Protein AF-A0A844MGR5-F1 (afdb_monomer_lite)

Radius of gyration: 19.37 Å; chains: 1; bounding box: 44×29×50 Å

Sequence (124 aa):
MTDITSRLDLAPVDYLSQSIVYLSRQKDSIGKAFHLNNPQPDSWSQLADFICSFGYPIKHIAYKDWQVELTHAVRSKENPLYHLKPFYKKLAPKAIVVADNISRPKTFTLAKKSVYDTVARMRD

Structure (mmCIF, N/CA/C/O backbone):
data_AF-A0A844MGR5-F1
#
_entry.id   AF-A0A844MGR5-F1
#
loop_
_atom_site.group_PDB
_atom_site.id
_atom_site.type_symbol
_atom_site.label_atom_id
_atom_site.label_alt_id
_atom_site.label_comp_id
_atom_site.label_asym_id
_atom_site.label_entity_id
_atom_site.label_seq_id
_atom_site.pdbx_PDB_ins_code
_atom_site.Cartn_x
_atom_site.Cartn_y
_atom_site.Cartn_z
_atom_site.occupancy
_atom_site.B_iso_or_equiv
_atom_site.auth_seq_id
_atom_site.auth_comp_id
_atom_site.auth_asym_id
_atom_site.auth_atom_id
_atom_site.pdbx_PDB_model_num
ATOM 1 N N . MET A 1 1 ? 8.063 -5.714 -10.810 1.00 77.62 1 MET A N 1
ATOM 2 C CA . MET A 1 1 ? 9.468 -6.069 -10.496 1.00 77.62 1 MET A CA 1
ATOM 3 C C . MET A 1 1 ? 9.538 -7.554 -10.195 1.00 77.62 1 MET A C 1
ATOM 5 O O . MET A 1 1 ? 8.558 -8.077 -9.684 1.00 77.62 1 MET A O 1
ATOM 9 N N . THR A 1 2 ? 10.621 -8.237 -10.554 1.00 79.19 2 THR A N 1
ATOM 10 C CA . THR A 1 2 ? 10.724 -9.708 -10.438 1.00 79.19 2 THR A CA 1
ATOM 11 C C . THR A 1 2 ? 11.226 -10.195 -9.076 1.00 79.19 2 THR A C 1
ATOM 13 O O . THR A 1 2 ? 10.978 -11.335 -8.706 1.00 79.19 2 THR A O 1
ATOM 16 N N . ASP A 1 3 ? 11.913 -9.339 -8.323 1.00 84.38 3 ASP A N 1
ATOM 17 C CA . ASP A 1 3 ? 12.624 -9.646 -7.076 1.00 84.38 3 ASP A CA 1
ATOM 18 C C . ASP A 1 3 ? 11.952 -9.065 -5.817 1.00 84.38 3 ASP A C 1
ATOM 20 O O . ASP A 1 3 ? 12.431 -9.275 -4.702 1.00 84.38 3 ASP A O 1
ATOM 24 N N . ILE A 1 4 ? 10.826 -8.357 -5.968 1.00 81.12 4 ILE A N 1
ATOM 25 C CA . ILE A 1 4 ? 10.019 -7.875 -4.841 1.00 81.12 4 ILE A CA 1
ATOM 26 C C . ILE A 1 4 ? 8.952 -8.914 -4.505 1.00 81.12 4 ILE A C 1
ATOM 28 O O . ILE A 1 4 ? 7.976 -9.075 -5.233 1.00 81.12 4 ILE A O 1
ATOM 32 N N . THR A 1 5 ? 9.128 -9.581 -3.368 1.00 80.25 5 THR A N 1
ATOM 33 C CA . THR A 1 5 ? 8.226 -10.634 -2.873 1.00 80.25 5 THR A CA 1
ATOM 34 C C . THR A 1 5 ? 7.347 -10.185 -1.705 1.00 80.25 5 THR A C 1
ATOM 36 O O . THR A 1 5 ? 6.530 -10.963 -1.211 1.00 80.25 5 THR A O 1
ATOM 39 N N . SER A 1 6 ? 7.503 -8.943 -1.232 1.00 81.06 6 SER A N 1
ATOM 40 C CA . SER A 1 6 ? 6.689 -8.418 -0.139 1.00 81.06 6 SER A CA 1
ATOM 41 C C . SER A 1 6 ? 5.225 -8.276 -0.551 1.00 81.06 6 SER A C 1
ATOM 43 O O . SER A 1 6 ? 4.902 -7.951 -1.696 1.00 81.06 6 SER A O 1
ATOM 45 N N . ARG A 1 7 ? 4.335 -8.502 0.419 1.00 83.38 7 ARG A N 1
ATOM 46 C CA . ARG A 1 7 ? 2.909 -8.227 0.257 1.00 83.38 7 ARG A CA 1
ATOM 47 C C . ARG A 1 7 ? 2.669 -6.724 0.155 1.00 83.38 7 ARG A C 1
ATOM 49 O O . ARG A 1 7 ? 3.311 -5.932 0.847 1.00 83.38 7 ARG A O 1
ATOM 56 N N . LEU A 1 8 ? 1.742 -6.362 -0.715 1.00 85.69 8 LEU A N 1
ATOM 57 C CA . LEU A 1 8 ? 1.295 -5.010 -0.972 1.00 85.69 8 LEU A CA 1
ATOM 58 C C . LEU A 1 8 ? 0.054 -4.732 -0.116 1.00 85.69 8 LEU A C 1
ATOM 60 O O . LEU A 1 8 ? -0.999 -5.337 -0.302 1.00 85.69 8 LEU A O 1
ATOM 64 N N . ASP A 1 9 ? 0.193 -3.814 0.835 1.00 87.69 9 ASP A N 1
ATOM 65 C CA . ASP A 1 9 ? -0.891 -3.407 1.728 1.00 87.69 9 ASP A CA 1
ATOM 66 C C . ASP A 1 9 ? -1.508 -2.092 1.237 1.00 87.69 9 ASP A C 1
ATOM 68 O O . ASP A 1 9 ? -1.076 -0.999 1.604 1.00 87.69 9 ASP A O 1
ATOM 72 N N . LEU A 1 10 ? -2.482 -2.210 0.332 1.00 87.12 10 LEU A N 1
ATOM 73 C CA . LEU A 1 10 ? -3.282 -1.092 -0.165 1.00 87.12 10 LEU A CA 1
ATOM 74 C C . LEU A 1 10 ? -4.700 -1.197 0.383 1.00 87.12 10 LEU A C 1
ATOM 76 O O . LEU A 1 10 ? -5.441 -2.102 0.006 1.00 87.12 10 LEU A O 1
ATOM 80 N N . ALA A 1 11 ? -5.083 -0.256 1.243 1.00 87.69 11 ALA A N 1
ATOM 81 C CA . ALA A 1 11 ? -6.427 -0.159 1.796 1.00 87.69 11 ALA A CA 1
ATOM 82 C C . ALA A 1 11 ? -7.160 1.071 1.223 1.00 87.69 11 ALA A C 1
ATOM 84 O O . ALA A 1 11 ? -6.608 2.176 1.261 1.00 87.69 11 ALA A O 1
ATOM 85 N N . PRO A 1 12 ? -8.397 0.920 0.717 1.00 88.88 12 PRO A N 1
ATOM 86 C CA . PRO A 1 12 ? -9.208 2.049 0.268 1.00 88.88 12 PRO A CA 1
ATOM 87 C C . PRO A 1 12 ? -9.479 3.067 1.392 1.00 88.88 12 PRO A C 1
ATOM 89 O O . PRO A 1 12 ? -9.746 2.697 2.538 1.00 88.88 12 PRO A O 1
ATOM 92 N N . VAL A 1 13 ? -9.418 4.366 1.080 1.00 91.19 13 VAL A N 1
ATOM 93 C CA . VAL A 1 13 ? -9.573 5.445 2.081 1.00 91.19 13 VAL A CA 1
ATOM 94 C C . VAL A 1 13 ? -10.986 5.519 2.676 1.00 91.19 13 VAL A C 1
ATOM 96 O O . VAL A 1 13 ? -11.153 5.877 3.843 1.00 91.19 13 VAL A O 1
ATOM 99 N N . ASP A 1 14 ? -12.008 5.142 1.911 1.00 90.44 14 ASP A N 1
ATOM 100 C CA . ASP A 1 14 ? -13.391 4.990 2.369 1.00 90.44 14 ASP A CA 1
ATOM 101 C C . ASP A 1 14 ? -13.491 3.913 3.454 1.00 90.44 14 ASP A C 1
ATOM 103 O O . ASP A 1 14 ? -14.029 4.176 4.528 1.00 90.44 14 ASP A O 1
ATOM 107 N N . TYR A 1 15 ? -12.869 2.750 3.242 1.00 88.62 15 TYR A N 1
ATOM 108 C CA . TYR A 1 15 ? -12.791 1.704 4.263 1.00 88.62 15 TYR A CA 1
ATOM 109 C C . TYR A 1 15 ? -12.083 2.192 5.539 1.00 88.62 15 TYR A C 1
ATOM 111 O O . TYR A 1 15 ? -12.598 2.002 6.647 1.00 88.62 15 TYR A O 1
ATOM 119 N N . LEU A 1 16 ? -10.924 2.848 5.406 1.00 89.75 16 LEU A N 1
ATOM 120 C CA . LEU A 1 16 ? -10.153 3.341 6.554 1.00 89.75 16 LEU A CA 1
ATOM 121 C C . LEU A 1 16 ? -10.931 4.387 7.359 1.00 89.75 16 LEU A C 1
ATOM 123 O O . LEU A 1 16 ? -11.029 4.289 8.583 1.00 89.75 16 LEU A O 1
ATOM 127 N N . SER A 1 17 ? -11.508 5.376 6.678 1.00 93.50 17 SER A N 1
ATOM 128 C CA . SER A 1 17 ? -12.257 6.459 7.321 1.00 93.50 17 SER A CA 1
ATOM 129 C C . SER A 1 17 ? -13.523 5.953 8.017 1.00 93.50 17 SER A C 1
ATOM 131 O O . SER A 1 17 ? -13.748 6.284 9.184 1.00 93.50 17 SER A O 1
ATOM 133 N N . GLN A 1 18 ? -14.304 5.083 7.368 1.00 91.88 18 GLN A N 1
ATOM 134 C CA . GLN A 1 18 ? -15.481 4.456 7.976 1.00 91.88 18 GLN A CA 1
ATOM 135 C C . GLN A 1 18 ? -15.101 3.592 9.183 1.00 91.88 18 GLN A C 1
ATOM 137 O O . GLN A 1 18 ? -15.777 3.645 10.211 1.00 91.88 18 GLN A O 1
ATOM 142 N N . SER A 1 19 ? -13.985 2.862 9.107 1.00 91.25 19 SER A N 1
ATOM 143 C CA . SER A 1 19 ? -13.463 2.068 10.225 1.00 91.25 19 SER A CA 1
ATOM 144 C C . SER A 1 19 ? -13.110 2.936 11.433 1.00 91.25 19 SER A C 1
ATOM 146 O O . SER A 1 19 ? -13.482 2.598 12.557 1.00 91.25 19 SER A O 1
ATOM 148 N N . ILE A 1 20 ? -12.441 4.073 11.217 1.00 93.00 20 ILE A N 1
ATOM 149 C CA . ILE A 1 20 ? -12.087 5.022 12.285 1.00 93.00 20 ILE A CA 1
ATOM 150 C C . ILE A 1 20 ? -13.352 5.567 12.959 1.00 93.00 20 ILE A C 1
ATOM 152 O O . ILE A 1 20 ? -13.476 5.513 14.187 1.00 93.00 20 ILE A O 1
ATOM 156 N N . VAL A 1 21 ? -14.320 6.042 12.169 1.00 94.81 21 VAL A N 1
ATOM 157 C CA . VAL A 1 21 ? -15.596 6.556 12.689 1.00 94.81 21 VAL A CA 1
ATOM 158 C C . VAL A 1 21 ? -16.349 5.466 13.451 1.00 94.81 21 VAL A C 1
ATOM 160 O O . VAL A 1 21 ? -16.780 5.698 14.580 1.00 94.81 21 VAL A O 1
ATOM 163 N N . TYR A 1 22 ? -16.468 4.264 12.886 1.00 92.88 22 TYR A N 1
ATOM 164 C CA . TYR A 1 22 ? -17.136 3.140 13.535 1.00 92.88 22 TYR A CA 1
ATOM 165 C C . TYR A 1 22 ? -16.495 2.796 14.885 1.00 92.88 22 TYR A C 1
ATOM 167 O O . TYR A 1 22 ? -17.207 2.710 15.889 1.00 92.88 22 TYR A O 1
ATOM 175 N N . LEU A 1 23 ? -15.167 2.634 14.924 1.00 92.75 23 LEU A N 1
ATOM 176 C CA . LEU A 1 23 ? -14.419 2.251 16.122 1.00 92.75 23 LEU A CA 1
ATOM 177 C C . LEU A 1 23 ? -14.494 3.307 17.223 1.00 92.75 23 LEU A C 1
ATOM 179 O O . LEU A 1 23 ? -14.698 2.943 18.381 1.00 92.75 23 LEU A O 1
ATOM 183 N N . SER A 1 24 ? -14.369 4.589 16.867 1.00 93.44 24 SER A N 1
ATOM 184 C CA . SER A 1 24 ? -14.425 5.709 17.821 1.00 93.44 24 SER A CA 1
ATOM 185 C C . SER A 1 24 ? -15.753 5.799 18.579 1.00 93.44 24 SER A C 1
ATOM 187 O O . SER A 1 24 ? -15.797 6.320 19.691 1.00 93.44 24 SER A O 1
ATOM 189 N N . ARG A 1 25 ? -16.834 5.254 18.008 1.00 94.12 25 ARG A N 1
ATOM 190 C CA . ARG A 1 25 ? -18.176 5.254 18.606 1.00 94.12 25 ARG A CA 1
ATOM 191 C C . ARG A 1 25 ? -18.444 4.048 19.508 1.00 94.12 25 ARG A C 1
ATOM 193 O O . ARG A 1 25 ? -19.488 4.010 20.157 1.00 94.12 25 ARG A O 1
ATOM 200 N N . GLN A 1 26 ? -17.539 3.069 19.570 1.00 91.25 26 GLN A N 1
ATOM 201 C CA . GLN A 1 26 ? -17.704 1.897 20.432 1.00 91.25 26 GLN A CA 1
ATOM 202 C C . GLN A 1 26 ? -17.045 2.146 21.788 1.00 91.25 26 GLN A C 1
ATOM 204 O O . GLN A 1 26 ? -15.825 2.291 21.869 1.00 91.25 26 GLN A O 1
ATOM 209 N N . LYS A 1 27 ? -17.826 2.112 22.874 1.00 93.31 27 LYS A N 1
ATOM 210 C CA . LYS A 1 27 ? -17.277 2.186 24.242 1.00 93.31 27 LYS A CA 1
ATOM 211 C C . LYS A 1 27 ? -16.226 1.097 24.486 1.00 93.31 27 LYS A C 1
ATOM 213 O O . LYS A 1 27 ? -15.184 1.365 25.074 1.00 93.31 27 LYS A O 1
ATOM 218 N N . ASP A 1 28 ? -16.450 -0.089 23.924 1.00 90.31 28 ASP A N 1
ATOM 219 C CA . ASP A 1 28 ? -15.529 -1.223 24.019 1.00 90.31 28 ASP A CA 1
ATOM 220 C C . ASP A 1 28 ? -14.206 -1.015 23.271 1.00 90.31 28 ASP A C 1
ATOM 222 O O . ASP A 1 28 ? -13.301 -1.831 23.434 1.00 90.31 28 ASP A O 1
ATOM 226 N N . SER A 1 29 ? -14.067 0.016 22.434 1.00 90.56 29 SER A N 1
ATOM 227 C CA . SER A 1 29 ? -12.807 0.342 21.748 1.00 90.56 29 SER A CA 1
ATOM 228 C C . SER A 1 29 ? -11.863 1.197 22.595 1.00 90.56 29 SER A C 1
ATOM 230 O O . SER A 1 29 ? -10.700 1.358 22.225 1.00 90.56 29 SER A O 1
ATOM 232 N N . ILE A 1 30 ? -12.322 1.746 23.724 1.00 91.50 30 ILE A N 1
ATOM 233 C CA . ILE A 1 30 ? -11.487 2.569 24.605 1.00 91.50 30 ILE A CA 1
ATOM 234 C C . ILE A 1 30 ? -10.324 1.725 25.142 1.00 91.50 30 ILE A C 1
ATOM 236 O O . ILE A 1 30 ? -10.510 0.595 25.590 1.00 91.50 30 ILE A O 1
ATOM 240 N N . GLY A 1 31 ? -9.106 2.269 25.074 1.00 90.06 31 GLY A N 1
ATOM 241 C CA . GLY A 1 31 ? -7.902 1.556 25.511 1.00 90.06 31 GLY A CA 1
ATOM 242 C C . GLY A 1 31 ? -7.489 0.400 24.591 1.00 90.06 31 GLY A C 1
ATOM 243 O O . GLY A 1 31 ? -6.664 -0.425 24.985 1.00 90.06 31 GLY A O 1
ATOM 244 N N . LYS A 1 32 ? -8.014 0.323 23.358 1.00 88.69 32 LYS A N 1
ATOM 245 C CA . LYS A 1 32 ? -7.608 -0.685 22.368 1.00 88.69 32 LYS A CA 1
ATOM 246 C C . LYS A 1 32 ? -6.854 -0.087 21.184 1.00 88.69 32 LYS A C 1
ATOM 248 O O . LYS A 1 32 ? -7.074 1.059 20.803 1.00 88.69 32 LYS A O 1
ATOM 253 N N . ALA A 1 33 ? -5.982 -0.900 20.595 1.00 89.25 33 ALA A N 1
ATOM 254 C CA . ALA A 1 33 ? -5.326 -0.623 19.319 1.00 89.25 33 ALA A CA 1
ATOM 255 C C . ALA A 1 33 ? -5.874 -1.562 18.232 1.00 89.25 33 ALA A C 1
ATOM 257 O O . ALA A 1 33 ? -6.184 -2.721 18.519 1.00 89.25 33 ALA A O 1
ATOM 258 N N . PHE A 1 34 ? -5.976 -1.068 16.997 1.00 87.12 34 PHE A N 1
ATOM 259 C CA . PHE A 1 34 ? -6.513 -1.800 15.846 1.00 87.12 34 PHE A CA 1
ATOM 260 C C . PHE A 1 34 ? -5.581 -1.647 14.640 1.00 87.12 34 PHE A C 1
ATOM 262 O O . PHE A 1 34 ? -5.074 -0.556 14.389 1.00 87.12 34 PHE A O 1
ATOM 269 N N . HIS A 1 35 ? -5.383 -2.726 13.882 1.00 87.31 35 HIS A N 1
ATOM 270 C CA . HIS A 1 35 ? -4.696 -2.695 12.590 1.00 87.31 35 HIS A CA 1
ATOM 271 C C . HIS A 1 35 ? -5.734 -2.499 11.483 1.00 87.31 35 HIS A C 1
ATOM 273 O O . HIS A 1 35 ? -6.543 -3.390 11.227 1.00 87.31 35 HIS A O 1
ATOM 279 N N . LEU A 1 36 ? -5.731 -1.327 10.848 1.00 87.12 36 LEU A N 1
ATOM 280 C CA . LEU A 1 36 ? -6.617 -1.008 9.725 1.00 87.12 36 LEU A CA 1
ATOM 281 C C . LEU A 1 36 ? -5.908 -1.276 8.393 1.00 87.12 36 LEU A C 1
ATOM 283 O O . LEU A 1 36 ? -5.812 -0.408 7.538 1.00 87.12 36 LEU A O 1
ATOM 287 N N . ASN A 1 37 ? -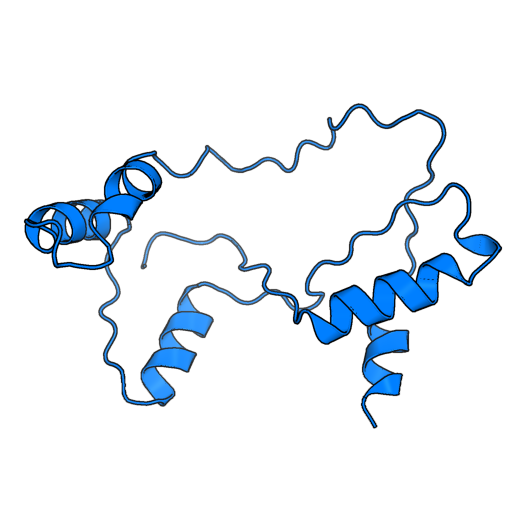5.364 -2.475 8.244 1.00 83.62 37 ASN A N 1
ATOM 288 C CA . ASN A 1 37 ? -4.654 -2.900 7.042 1.00 83.62 37 ASN A CA 1
ATOM 289 C C . ASN A 1 37 ? -5.647 -3.527 6.053 1.00 83.62 37 ASN A C 1
ATOM 291 O O . ASN A 1 37 ? -6.765 -3.892 6.438 1.00 83.62 37 ASN A O 1
ATOM 295 N N . ASN A 1 38 ? -5.252 -3.679 4.789 1.00 83.06 38 ASN A N 1
ATOM 296 C CA . ASN A 1 38 ? -6.021 -4.473 3.840 1.00 83.06 38 ASN A CA 1
ATOM 297 C C . ASN A 1 38 ? -6.018 -5.946 4.303 1.00 83.06 38 ASN A C 1
ATOM 299 O O . ASN A 1 38 ? -4.945 -6.547 4.407 1.00 83.06 38 ASN A O 1
ATOM 303 N N . PRO A 1 39 ? -7.182 -6.555 4.601 1.00 77.25 39 PRO A N 1
ATOM 304 C CA . PRO A 1 39 ? -7.242 -7.950 5.044 1.00 77.25 39 PRO A CA 1
ATOM 305 C C . PRO A 1 39 ? -6.872 -8.949 3.943 1.00 77.25 39 PRO A C 1
ATOM 307 O O . PRO A 1 39 ? -6.533 -10.092 4.250 1.00 77.25 39 PRO A O 1
ATOM 310 N N . GLN A 1 40 ? -6.936 -8.533 2.678 1.00 81.88 40 GLN A N 1
ATOM 311 C CA . GLN A 1 40 ? -6.579 -9.327 1.508 1.00 81.88 40 GLN A CA 1
ATOM 312 C C . GLN A 1 40 ? -5.438 -8.626 0.762 1.00 81.88 40 GLN A C 1
ATOM 314 O O . GLN A 1 40 ? -5.662 -8.010 -0.277 1.00 81.88 40 GLN A O 1
ATOM 319 N N . PRO A 1 41 ? -4.215 -8.647 1.319 1.00 79.25 41 PRO A N 1
ATOM 320 C CA . PRO A 1 41 ? -3.082 -7.985 0.695 1.00 79.25 41 PRO A CA 1
ATOM 321 C C . PRO A 1 41 ? -2.682 -8.700 -0.599 1.00 79.25 41 PRO A C 1
ATOM 323 O O . PRO A 1 41 ? -2.472 -9.917 -0.608 1.00 79.25 41 PRO A O 1
ATOM 326 N N . ASP A 1 42 ? -2.516 -7.924 -1.663 1.00 85.69 42 ASP A N 1
ATOM 327 C CA . ASP A 1 42 ? -2.086 -8.404 -2.974 1.00 85.69 42 ASP A CA 1
ATOM 328 C C . ASP A 1 42 ? -0.557 -8.495 -3.078 1.00 85.69 42 ASP A C 1
ATOM 330 O O . ASP A 1 42 ? 0.198 -8.146 -2.165 1.00 85.69 42 ASP A O 1
ATOM 334 N N . SER A 1 43 ? -0.069 -8.971 -4.219 1.00 88.31 43 SER A N 1
ATOM 335 C CA . SER A 1 43 ? 1.339 -8.888 -4.610 1.00 88.31 43 SER A CA 1
ATOM 336 C C . SER A 1 43 ? 1.591 -7.733 -5.583 1.00 88.31 43 SER A C 1
ATOM 338 O O . SER A 1 43 ? 0.709 -7.294 -6.322 1.00 88.31 43 SER A O 1
ATOM 340 N N . TRP A 1 44 ? 2.843 -7.275 -5.654 1.00 87.56 44 TRP A N 1
ATOM 341 C CA . TRP A 1 44 ? 3.269 -6.299 -6.663 1.00 87.56 44 TRP A CA 1
ATOM 342 C C . TRP A 1 44 ? 3.089 -6.793 -8.103 1.00 87.56 44 TRP A C 1
ATOM 344 O O . TRP A 1 44 ? 2.879 -5.975 -8.998 1.00 87.56 44 TRP A O 1
ATOM 354 N N . SER A 1 45 ? 3.174 -8.107 -8.341 1.00 87.19 45 SER A N 1
ATOM 355 C CA . SER A 1 45 ? 2.891 -8.694 -9.654 1.00 87.19 45 SER A CA 1
ATOM 356 C C . SER A 1 45 ? 1.416 -8.573 -10.014 1.00 87.19 45 SER A C 1
ATOM 358 O O . SER A 1 45 ? 1.121 -8.083 -11.093 1.00 87.19 45 SER A O 1
ATOM 360 N N . GLN A 1 46 ? 0.504 -8.897 -9.091 1.00 90.00 46 GLN A N 1
ATOM 361 C CA . GLN A 1 46 ? -0.936 -8.755 -9.334 1.00 90.00 46 GLN A CA 1
ATOM 362 C C . GLN A 1 46 ? -1.333 -7.302 -9.617 1.00 90.00 46 GLN A C 1
ATOM 364 O O . GLN A 1 46 ? -2.137 -7.059 -10.511 1.00 90.00 46 GLN A O 1
ATOM 369 N N . LEU A 1 47 ? -0.736 -6.326 -8.919 1.00 91.12 47 LEU A N 1
ATOM 370 C CA . LEU A 1 47 ? -0.958 -4.912 -9.234 1.00 91.12 47 LEU A CA 1
ATOM 371 C C . LEU A 1 47 ? -0.478 -4.563 -10.654 1.00 91.12 47 LEU A C 1
ATOM 373 O O . LEU A 1 47 ? -1.166 -3.843 -11.375 1.00 91.12 47 LEU A O 1
ATOM 377 N N . ALA A 1 48 ? 0.698 -5.049 -11.057 1.00 90.81 48 ALA A N 1
ATOM 378 C CA . ALA A 1 48 ? 1.221 -4.802 -12.399 1.00 90.81 48 ALA A CA 1
ATOM 379 C C . ALA A 1 48 ? 0.331 -5.442 -13.477 1.00 90.81 48 ALA A C 1
ATOM 381 O O . ALA A 1 48 ? -0.009 -4.767 -14.445 1.00 90.81 48 ALA A O 1
ATOM 382 N N . ASP A 1 49 ? -0.110 -6.686 -13.273 1.00 91.56 49 ASP A N 1
ATOM 383 C CA . ASP A 1 49 ? -1.030 -7.390 -14.173 1.00 91.56 49 ASP A CA 1
ATOM 384 C C . ASP A 1 49 ? -2.375 -6.658 -14.281 1.00 91.56 49 ASP A C 1
ATOM 386 O O . ASP A 1 49 ? -2.909 -6.481 -15.378 1.00 91.56 49 ASP A O 1
ATOM 390 N N . PHE A 1 50 ? -2.891 -6.152 -13.155 1.00 93.25 50 PHE A N 1
ATOM 391 C CA . PHE A 1 50 ? -4.094 -5.325 -13.126 1.00 93.25 50 PHE A CA 1
ATOM 392 C C . PHE A 1 50 ? -3.920 -4.057 -13.967 1.00 93.25 50 PHE A C 1
ATOM 394 O O . PHE A 1 50 ? -4.763 -3.783 -14.814 1.00 93.25 50 PHE A O 1
ATOM 401 N N . ILE A 1 51 ? -2.815 -3.318 -13.823 1.00 95.25 51 ILE A N 1
ATOM 402 C CA . ILE A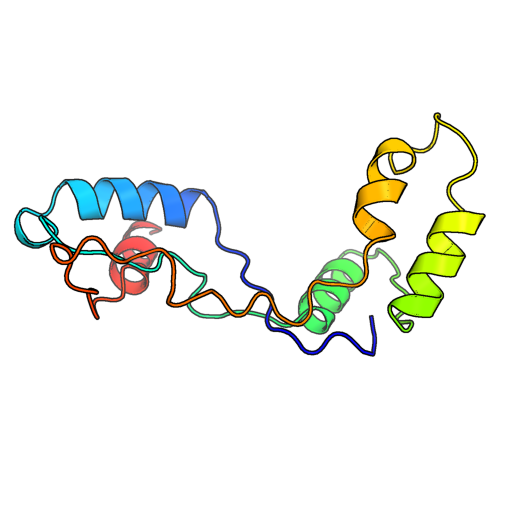 1 51 ? -2.544 -2.123 -14.643 1.00 95.25 51 ILE A CA 1
ATOM 403 C C . ILE A 1 51 ? -2.385 -2.487 -16.131 1.00 95.25 51 ILE A C 1
ATOM 405 O O . ILE A 1 51 ? -2.931 -1.795 -16.994 1.00 95.25 51 ILE A O 1
ATOM 409 N N . CYS A 1 52 ? -1.703 -3.594 -16.440 1.00 95.38 52 CYS A N 1
ATOM 410 C CA . CYS A 1 52 ? -1.580 -4.118 -17.801 1.00 95.38 52 CYS A CA 1
ATOM 411 C C . CYS A 1 52 ? -2.944 -4.430 -18.428 1.00 95.38 52 CYS A C 1
ATOM 413 O O . CYS A 1 52 ? -3.130 -4.184 -19.619 1.00 95.38 52 CYS A O 1
ATOM 415 N N . SER A 1 53 ? -3.918 -4.902 -17.641 1.00 96.44 53 SER A N 1
ATOM 416 C CA . SER A 1 53 ? -5.278 -5.173 -18.128 1.00 96.44 53 SER A CA 1
ATOM 417 C C . SER A 1 53 ? -6.021 -3.920 -18.626 1.00 96.44 53 SER A C 1
ATOM 419 O O . SER A 1 53 ? -6.922 -4.042 -19.452 1.00 96.44 53 SER A O 1
ATOM 421 N N . PHE A 1 54 ? -5.597 -2.714 -18.218 1.00 97.25 54 PHE A N 1
ATOM 422 C CA . PHE A 1 54 ? -6.092 -1.435 -18.754 1.00 97.25 54 PHE A CA 1
ATOM 423 C C . PHE A 1 54 ? -5.365 -0.974 -20.032 1.00 97.25 54 PHE A C 1
ATOM 425 O O . PHE A 1 54 ? -5.636 0.116 -20.530 1.00 97.25 54 PHE A O 1
ATOM 432 N N . GLY A 1 55 ? -4.441 -1.775 -20.575 1.00 96.81 55 GLY A N 1
ATOM 433 C CA . GLY A 1 55 ? -3.715 -1.474 -21.814 1.00 96.81 55 GLY A CA 1
ATOM 434 C C . GLY A 1 55 ? -2.394 -0.723 -21.623 1.00 96.81 55 GLY A C 1
ATOM 435 O O . GLY A 1 55 ? -1.802 -0.280 -22.606 1.00 96.81 55 GLY A O 1
ATOM 436 N N . TYR A 1 56 ? -1.903 -0.592 -20.386 1.00 95.88 56 TYR A N 1
ATOM 437 C CA . TYR A 1 56 ? -0.602 0.017 -20.096 1.00 95.88 56 TYR A CA 1
ATOM 438 C C . TYR A 1 56 ? 0.491 -1.056 -20.005 1.00 95.88 56 TYR A C 1
ATOM 440 O O . TYR A 1 56 ? 0.558 -1.763 -19.001 1.00 95.88 56 TYR A O 1
ATOM 448 N N . PRO A 1 57 ? 1.373 -1.202 -21.010 1.00 93.69 57 PRO A N 1
ATOM 449 C CA . PRO A 1 57 ? 2.390 -2.245 -20.984 1.00 93.69 57 PRO A CA 1
ATOM 450 C C . PRO A 1 57 ? 3.438 -1.972 -19.897 1.00 93.69 57 PRO A C 1
ATOM 452 O O . PRO A 1 57 ? 4.112 -0.940 -19.913 1.00 93.69 57 PRO A O 1
ATOM 455 N N . ILE A 1 58 ? 3.623 -2.925 -18.979 1.00 93.50 58 ILE A N 1
ATOM 456 C CA . ILE A 1 58 ? 4.654 -2.873 -17.934 1.00 93.50 58 ILE A CA 1
ATOM 457 C C . ILE A 1 58 ? 5.634 -4.031 -18.125 1.00 93.50 58 ILE A C 1
ATOM 459 O O . ILE A 1 58 ? 5.264 -5.202 -18.100 1.00 93.50 58 ILE A O 1
ATOM 463 N N . LYS A 1 59 ? 6.925 -3.712 -18.267 1.00 91.12 59 LYS A N 1
ATOM 464 C CA . LYS A 1 59 ? 7.995 -4.716 -18.292 1.00 91.12 59 LYS A CA 1
ATOM 465 C C . LYS A 1 59 ? 8.429 -5.064 -16.868 1.00 91.12 59 LYS A C 1
ATOM 467 O O . LYS A 1 59 ? 8.831 -4.190 -16.100 1.00 91.12 59 LYS A O 1
ATOM 472 N N . HIS A 1 60 ? 8.426 -6.352 -16.532 1.00 88.38 60 HIS A N 1
ATOM 473 C CA . HIS A 1 60 ? 8.962 -6.837 -15.263 1.00 88.38 60 HIS A CA 1
ATOM 474 C C . HIS A 1 60 ? 10.488 -6.984 -15.356 1.00 88.38 60 HIS A C 1
ATOM 476 O O . HIS A 1 60 ? 10.998 -7.756 -16.161 1.00 88.38 60 HIS A O 1
ATOM 482 N N . ILE A 1 61 ? 11.209 -6.239 -14.520 1.00 92.12 61 ILE A N 1
ATOM 483 C CA . ILE A 1 61 ? 12.669 -6.306 -14.340 1.00 92.12 61 ILE A CA 1
ATOM 484 C C . ILE A 1 61 ? 13.002 -6.326 -12.842 1.00 92.12 61 ILE A C 1
ATOM 486 O O . ILE A 1 61 ? 12.121 -6.038 -12.020 1.00 92.12 61 ILE A O 1
ATOM 490 N N . ALA A 1 62 ? 14.239 -6.671 -12.476 1.00 90.38 62 ALA A N 1
ATOM 491 C CA . ALA A 1 62 ? 14.677 -6.610 -11.083 1.00 90.38 62 ALA A CA 1
ATOM 492 C C . ALA A 1 62 ? 14.709 -5.153 -10.590 1.00 90.38 62 ALA A C 1
ATOM 494 O O . ALA A 1 62 ? 14.899 -4.221 -11.375 1.00 90.38 62 ALA A O 1
ATOM 495 N N . TYR A 1 63 ? 14.536 -4.933 -9.287 1.00 88.19 63 TYR A N 1
ATOM 496 C CA . TYR A 1 63 ? 14.463 -3.598 -8.697 1.00 88.19 63 TYR A CA 1
ATOM 497 C C . TYR A 1 63 ? 15.724 -2.779 -8.980 1.00 88.19 63 TYR A C 1
ATOM 499 O O . TYR A 1 63 ? 15.632 -1.604 -9.330 1.00 88.19 63 TYR A O 1
ATOM 507 N N . LYS A 1 64 ? 16.903 -3.407 -8.893 1.00 88.81 64 LYS A N 1
ATOM 508 C CA . LYS A 1 64 ? 18.179 -2.746 -9.203 1.00 88.81 64 LYS A CA 1
ATOM 509 C C . LYS A 1 64 ? 18.257 -2.288 -10.658 1.00 88.81 64 LYS A C 1
ATOM 511 O O . LYS A 1 64 ? 18.657 -1.153 -10.905 1.00 88.81 64 LYS A O 1
ATOM 516 N N . ASP A 1 65 ? 17.825 -3.126 -11.596 1.00 92.88 65 ASP A N 1
ATOM 517 C CA . ASP A 1 65 ? 17.798 -2.771 -13.019 1.00 92.88 65 ASP A CA 1
ATOM 518 C C . ASP A 1 65 ? 16.812 -1.624 -13.258 1.00 92.88 65 ASP A C 1
ATOM 520 O O . ASP A 1 65 ? 17.127 -0.653 -13.940 1.00 92.88 65 ASP A O 1
ATOM 524 N N . TRP A 1 66 ? 15.650 -1.662 -12.601 1.00 91.75 66 TRP A N 1
ATOM 525 C CA . TRP A 1 66 ? 14.684 -0.566 -12.647 1.00 91.75 66 TRP A CA 1
ATOM 526 C C . TRP A 1 66 ? 15.252 0.757 -12.112 1.00 91.75 66 TRP A C 1
ATOM 528 O O . TRP A 1 66 ? 14.995 1.808 -12.696 1.00 91.75 66 TRP A O 1
ATOM 538 N N . GLN A 1 67 ? 16.057 0.739 -11.044 1.00 91.00 67 GLN A N 1
ATOM 539 C CA . GLN A 1 67 ? 16.710 1.949 -10.522 1.00 91.00 67 GLN A CA 1
ATOM 540 C C . GLN A 1 67 ? 17.722 2.547 -11.516 1.00 91.00 67 GLN A C 1
ATOM 542 O O . GLN A 1 67 ? 17.850 3.776 -11.610 1.00 91.00 67 GLN A O 1
ATOM 547 N N . VAL A 1 68 ? 18.442 1.689 -12.246 1.00 92.50 68 VAL A N 1
ATOM 548 C CA . VAL A 1 68 ? 19.364 2.097 -13.316 1.00 92.50 68 VAL A CA 1
ATOM 549 C C . VAL A 1 68 ? 18.573 2.756 -14.446 1.00 92.50 68 VAL A C 1
ATOM 551 O O . VAL A 1 68 ? 18.840 3.914 -14.776 1.00 92.50 68 VAL A O 1
ATOM 554 N N . GLU A 1 69 ? 17.529 2.091 -14.946 1.00 93.06 69 GLU A N 1
ATOM 555 C CA . GLU A 1 69 ? 16.641 2.624 -15.988 1.00 93.06 69 GLU A CA 1
ATOM 556 C C . GLU A 1 69 ? 16.005 3.960 -15.582 1.00 93.06 69 GLU A C 1
ATOM 558 O O . GLU A 1 69 ? 16.043 4.928 -16.340 1.00 93.06 69 GLU A O 1
ATOM 563 N N . LEU A 1 70 ? 15.502 4.072 -14.348 1.00 92.06 70 LEU A N 1
ATOM 564 C CA . LEU A 1 70 ? 14.937 5.313 -13.813 1.00 92.06 70 LEU A CA 1
ATOM 565 C C . LEU A 1 70 ? 15.954 6.464 -13.848 1.00 92.06 70 LEU A C 1
ATOM 567 O O . LEU A 1 70 ? 15.614 7.596 -14.203 1.00 92.06 70 LEU A O 1
ATOM 571 N N . THR A 1 71 ? 17.209 6.189 -13.486 1.00 90.38 71 THR A N 1
ATOM 572 C CA . THR A 1 71 ? 18.275 7.201 -13.479 1.00 90.38 71 THR A CA 1
ATOM 573 C C . THR A 1 71 ? 18.625 7.657 -14.895 1.00 90.38 71 THR A C 1
ATOM 575 O O . THR A 1 71 ? 18.893 8.843 -15.099 1.00 90.38 71 THR A O 1
ATOM 578 N N . HIS A 1 72 ? 18.585 6.749 -15.872 1.00 92.06 72 HIS A N 1
ATOM 579 C CA . HIS A 1 72 ? 18.835 7.072 -17.274 1.00 92.06 72 HIS A CA 1
ATOM 580 C C . HIS A 1 72 ? 17.663 7.783 -17.951 1.00 92.06 72 HIS A C 1
ATOM 582 O O . HIS A 1 72 ? 17.909 8.693 -18.744 1.00 92.06 72 HIS A O 1
ATOM 588 N N . ALA A 1 73 ? 16.422 7.389 -17.659 1.00 92.12 73 ALA A N 1
ATOM 589 C CA . ALA A 1 73 ? 15.218 7.914 -18.301 1.00 92.12 73 ALA A CA 1
ATOM 590 C C . ALA A 1 73 ? 14.839 9.307 -17.784 1.00 92.12 73 ALA A C 1
ATOM 592 O O . ALA A 1 73 ? 14.448 10.193 -18.543 1.00 92.12 73 ALA A O 1
ATOM 593 N N . VAL A 1 74 ? 14.981 9.536 -16.481 1.00 93.50 74 VAL A N 1
ATOM 594 C CA . VAL A 1 74 ? 14.623 10.809 -15.861 1.00 93.50 74 VAL A CA 1
ATOM 595 C C . VAL A 1 74 ? 15.864 11.699 -15.882 1.00 93.50 74 VAL A C 1
ATOM 597 O O . VAL A 1 74 ? 16.707 11.589 -15.002 1.00 93.50 74 VAL A O 1
ATOM 600 N N . ARG A 1 75 ? 16.036 12.582 -16.872 1.00 89.50 75 ARG A N 1
ATOM 601 C CA . ARG A 1 75 ? 17.255 13.425 -16.989 1.00 89.50 75 ARG A CA 1
ATOM 602 C C . ARG A 1 75 ? 17.062 14.877 -16.574 1.00 89.50 75 ARG A C 1
ATOM 604 O O . ARG A 1 75 ? 18.013 15.502 -16.119 1.00 89.50 75 ARG A O 1
ATOM 611 N N . SER A 1 76 ? 15.841 15.381 -16.665 1.00 93.12 76 SER A N 1
ATOM 612 C CA . SER A 1 76 ? 15.538 16.800 -16.506 1.00 93.12 76 SER A CA 1
ATOM 613 C C . SER A 1 76 ? 14.327 17.020 -15.593 1.00 93.12 76 SER A C 1
ATOM 615 O O . SER A 1 76 ? 13.612 16.066 -15.275 1.00 93.12 76 SER A O 1
ATOM 617 N N . LYS A 1 77 ? 14.131 18.259 -15.123 1.00 92.94 77 LYS A N 1
ATOM 618 C CA . LYS A 1 77 ? 13.084 18.616 -14.144 1.00 92.94 77 LYS A CA 1
ATOM 619 C C . LYS A 1 77 ? 11.673 18.597 -14.736 1.00 92.94 77 LYS A C 1
ATOM 621 O O . LYS A 1 77 ? 10.709 18.531 -13.987 1.00 92.94 77 LYS A O 1
ATOM 626 N N . GLU A 1 78 ? 11.561 18.620 -16.059 1.00 94.94 78 GLU A N 1
ATOM 627 C CA . GLU A 1 78 ? 10.300 18.525 -16.795 1.00 94.94 78 GLU A CA 1
ATOM 628 C C . GLU A 1 78 ? 9.675 17.131 -16.660 1.00 94.94 78 GLU A C 1
ATOM 630 O O . GLU A 1 78 ? 8.463 16.984 -16.785 1.00 94.94 78 GLU A O 1
ATOM 635 N N . ASN A 1 79 ? 10.481 16.101 -16.373 1.00 93.69 79 ASN A N 1
ATOM 636 C CA . ASN A 1 79 ? 9.954 14.785 -16.043 1.00 93.69 79 ASN A CA 1
ATOM 637 C C . ASN A 1 79 ? 9.409 14.800 -14.597 1.00 93.69 79 ASN A C 1
ATOM 639 O O . ASN A 1 79 ? 10.198 15.008 -13.668 1.00 93.69 79 ASN A O 1
ATOM 643 N N . PRO A 1 80 ? 8.113 14.503 -14.367 1.00 92.94 80 PRO A N 1
ATOM 644 C CA . PRO A 1 80 ? 7.500 14.546 -13.035 1.00 92.94 80 PRO A CA 1
ATOM 645 C C . PRO A 1 80 ? 8.207 13.680 -11.981 1.00 92.94 80 PRO A C 1
ATOM 647 O O . PRO A 1 80 ? 8.165 13.978 -10.788 1.00 92.94 80 PRO A O 1
ATOM 650 N N . LEU A 1 81 ? 8.908 12.623 -12.404 1.00 91.25 81 LEU A N 1
ATOM 651 C CA . LEU A 1 81 ? 9.645 11.729 -11.510 1.00 91.25 81 LEU A CA 1
ATOM 652 C C . LEU A 1 81 ? 10.987 12.306 -11.033 1.00 91.25 81 LEU A C 1
ATOM 654 O O . LEU A 1 81 ? 11.613 11.727 -10.142 1.00 91.25 81 LEU A O 1
ATOM 658 N N . TYR A 1 82 ? 11.457 13.434 -11.581 1.00 93.12 82 TYR A N 1
ATOM 659 C CA . TYR A 1 82 ? 12.771 14.002 -11.256 1.00 93.12 82 TYR A CA 1
ATOM 660 C C . TYR A 1 82 ? 12.952 14.250 -9.759 1.00 93.12 82 TYR A C 1
ATOM 662 O O . TYR A 1 82 ? 13.974 13.871 -9.182 1.00 93.12 82 TYR A O 1
ATOM 670 N N . HIS A 1 83 ? 11.938 14.829 -9.120 1.00 91.62 83 HIS A N 1
ATOM 671 C CA . HIS A 1 83 ? 11.968 15.157 -7.696 1.00 91.62 83 HIS A CA 1
ATOM 672 C C . HIS A 1 83 ? 11.870 13.926 -6.787 1.00 91.62 83 HIS A C 1
ATOM 674 O O . HIS A 1 83 ? 12.274 13.989 -5.628 1.00 91.62 83 HIS A O 1
ATOM 680 N N . LEU A 1 84 ? 11.407 12.790 -7.316 1.00 90.62 84 LEU A N 1
ATOM 681 C CA . LEU A 1 84 ? 11.269 11.542 -6.568 1.00 90.62 84 LEU A CA 1
ATOM 682 C C . LEU A 1 84 ? 12.515 10.649 -6.648 1.00 90.62 84 LEU A C 1
ATOM 684 O O . LEU A 1 84 ? 12.632 9.697 -5.880 1.00 90.62 84 LEU A O 1
ATOM 688 N N . LYS A 1 85 ? 13.499 10.954 -7.506 1.00 88.81 85 LYS A N 1
ATOM 689 C CA . LYS A 1 85 ? 14.745 10.167 -7.608 1.00 88.81 85 LYS A CA 1
ATOM 690 C C . LYS A 1 85 ? 15.417 9.859 -6.258 1.00 88.81 85 LYS A C 1
ATOM 692 O O . LYS A 1 85 ? 15.843 8.718 -6.081 1.00 88.81 85 LYS A O 1
ATOM 697 N N . PRO A 1 86 ? 15.547 10.804 -5.299 1.00 87.25 86 PRO A N 1
ATOM 698 C CA . PRO A 1 86 ? 16.187 10.504 -4.016 1.00 87.25 86 PRO A CA 1
ATOM 699 C C . PRO A 1 86 ? 15.422 9.466 -3.185 1.00 87.25 86 PRO A C 1
ATOM 701 O O . PRO A 1 86 ? 16.044 8.732 -2.419 1.00 87.25 86 PRO A O 1
ATOM 704 N N . PHE A 1 87 ? 14.097 9.382 -3.349 1.00 85.81 87 PHE A N 1
ATOM 705 C CA . PHE A 1 87 ? 13.257 8.389 -2.680 1.00 85.81 87 PHE A CA 1
ATOM 706 C C . PHE A 1 87 ? 13.578 6.978 -3.185 1.00 85.81 87 PHE A C 1
ATOM 708 O O . PHE A 1 87 ? 13.802 6.070 -2.390 1.00 85.81 87 PHE A O 1
ATOM 715 N N . TYR A 1 88 ? 13.713 6.820 -4.504 1.00 83.25 88 TYR A N 1
ATOM 716 C CA . TYR A 1 88 ? 13.939 5.523 -5.144 1.00 83.25 88 TYR A CA 1
ATOM 717 C C . TYR A 1 88 ? 15.394 5.045 -5.135 1.00 83.25 88 TYR A C 1
ATOM 719 O O . TYR A 1 88 ? 15.639 3.879 -5.416 1.00 83.25 88 TYR A O 1
ATOM 727 N N . LY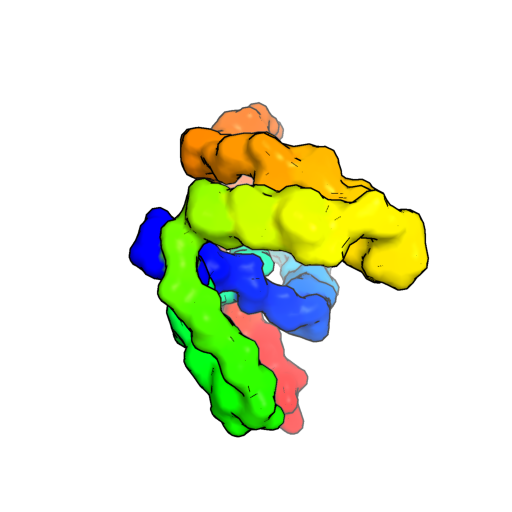S A 1 89 ? 16.372 5.902 -4.808 1.00 76.25 89 LYS A N 1
ATOM 728 C CA . LYS A 1 89 ? 17.794 5.514 -4.703 1.00 76.25 89 LYS A CA 1
ATOM 729 C C . LYS A 1 89 ? 18.148 4.788 -3.406 1.00 76.25 89 LYS A C 1
ATOM 731 O O . LYS A 1 89 ? 19.162 4.095 -3.359 1.00 76.25 89 LYS A O 1
ATOM 736 N N . LYS A 1 90 ? 17.349 4.938 -2.349 1.00 64.31 90 LYS A N 1
ATOM 737 C CA . LYS A 1 90 ? 17.558 4.179 -1.114 1.00 64.31 90 LYS A CA 1
ATOM 738 C C . LYS A 1 90 ? 17.165 2.726 -1.384 1.00 64.31 90 LYS A C 1
ATOM 740 O O . LYS A 1 90 ? 16.075 2.467 -1.888 1.00 64.31 90 LYS A O 1
ATOM 745 N N . LEU A 1 91 ? 18.063 1.783 -1.077 1.00 55.44 91 LEU A N 1
ATOM 746 C CA . LEU A 1 91 ? 17.699 0.370 -0.944 1.00 55.44 91 LEU A CA 1
ATOM 747 C C . LEU A 1 91 ? 16.437 0.308 -0.087 1.00 55.44 91 LEU A C 1
ATOM 749 O O . LEU A 1 91 ? 16.382 0.991 0.942 1.00 55.44 91 LEU A O 1
ATOM 753 N N . ALA A 1 92 ? 15.442 -0.469 -0.522 1.00 52.12 92 ALA A N 1
ATOM 754 C CA . ALA A 1 92 ? 14.285 -0.764 0.306 1.00 52.12 92 ALA A CA 1
ATOM 755 C C . ALA A 1 92 ? 14.800 -1.075 1.722 1.00 52.12 92 ALA A C 1
ATOM 757 O O . ALA A 1 92 ? 15.702 -1.914 1.851 1.00 52.12 92 ALA A O 1
ATOM 758 N N . PRO A 1 93 ? 14.347 -0.352 2.765 1.00 42.44 93 PRO A N 1
ATOM 759 C CA . PRO A 1 93 ? 14.765 -0.652 4.122 1.00 42.44 93 PRO A CA 1
ATOM 760 C C . PRO A 1 93 ? 14.565 -2.148 4.347 1.00 42.44 93 PRO A C 1
ATOM 762 O O . PRO A 1 93 ? 13.534 -2.706 3.972 1.00 42.44 93 PRO A O 1
ATOM 765 N N . LYS A 1 94 ? 15.623 -2.778 4.858 1.00 43.31 94 LYS A N 1
ATOM 766 C CA . LYS A 1 94 ? 15.804 -4.208 5.108 1.00 43.31 94 LYS A CA 1
ATOM 767 C C . LYS A 1 94 ? 14.637 -4.779 5.908 1.00 43.31 94 LYS A C 1
ATOM 769 O O . LYS A 1 94 ? 14.764 -4.904 7.115 1.00 43.31 94 LYS A O 1
ATOM 774 N N . ALA A 1 95 ? 13.530 -5.085 5.235 1.00 40.19 95 ALA A N 1
ATOM 775 C CA . ALA A 1 95 ? 12.208 -5.033 5.838 1.00 40.19 95 ALA A CA 1
ATOM 776 C C . ALA A 1 95 ? 12.012 -3.709 6.614 1.00 40.19 95 ALA A C 1
ATOM 778 O O . ALA A 1 95 ? 12.753 -3.343 7.527 1.00 40.19 95 ALA A O 1
ATOM 779 N N . ILE A 1 96 ? 10.910 -3.010 6.380 1.00 40.44 96 ILE A N 1
ATOM 780 C CA . ILE A 1 96 ? 10.264 -2.475 7.572 1.00 40.44 96 ILE A CA 1
ATOM 781 C C . ILE A 1 96 ? 9.845 -3.750 8.306 1.00 40.44 96 ILE A C 1
ATOM 783 O O . ILE A 1 96 ? 8.799 -4.324 8.023 1.00 40.44 96 ILE A O 1
ATOM 787 N N . VAL A 1 97 ? 10.720 -4.269 9.179 1.00 38.12 97 VAL A N 1
ATOM 788 C CA . VAL A 1 97 ? 10.240 -4.931 10.381 1.00 38.12 97 VAL A CA 1
ATOM 789 C C . VAL A 1 97 ? 9.312 -3.861 10.908 1.00 38.12 97 VAL A C 1
ATOM 791 O O . VAL A 1 97 ? 9.791 -2.797 11.310 1.00 38.12 97 VAL A O 1
ATOM 794 N N . VAL A 1 98 ? 8.000 -4.040 10.724 1.00 42.59 98 VAL A N 1
ATOM 795 C CA . VAL A 1 98 ? 7.033 -3.259 11.477 1.00 42.59 98 VAL A CA 1
ATOM 796 C C . VAL A 1 98 ? 7.500 -3.515 12.880 1.00 42.59 98 VAL A C 1
ATOM 798 O O . VAL A 1 98 ? 7.436 -4.644 13.365 1.00 42.59 98 VAL A O 1
ATOM 801 N N . ALA A 1 99 ? 8.188 -2.524 13.429 1.00 36.09 99 ALA A N 1
ATOM 802 C CA . ALA A 1 99 ? 8.742 -2.670 14.727 1.00 36.09 99 ALA A CA 1
ATOM 803 C C . ALA A 1 99 ? 7.494 -2.854 15.575 1.00 36.09 99 ALA A C 1
ATOM 805 O O . ALA A 1 99 ? 6.750 -1.906 15.815 1.00 36.09 99 ALA A O 1
ATOM 806 N N . ASP A 1 100 ? 7.324 -4.064 16.094 1.00 41.53 100 ASP A N 1
ATOM 807 C CA . ASP A 1 100 ? 6.591 -4.296 17.331 1.00 41.53 100 ASP A CA 1
ATOM 808 C C . ASP A 1 100 ? 7.079 -3.340 18.455 1.00 41.53 100 ASP A C 1
ATOM 810 O O . ASP A 1 100 ? 6.462 -3.267 19.514 1.00 41.53 100 ASP A O 1
ATOM 814 N N . ASN A 1 101 ? 8.150 -2.567 18.198 1.00 37.38 101 ASN A N 1
ATOM 815 C CA . ASN A 1 101 ? 8.763 -1.514 18.993 1.00 37.38 101 ASN A CA 1
ATOM 816 C C . ASN A 1 101 ? 8.408 -0.068 18.571 1.00 37.38 101 ASN A C 1
ATOM 818 O O . ASN A 1 101 ? 9.230 0.828 18.771 1.00 37.38 101 ASN A O 1
ATOM 822 N N . ILE A 1 102 ? 7.190 0.240 18.100 1.00 47.22 102 ILE A N 1
ATOM 823 C CA . ILE A 1 102 ? 6.595 1.460 18.678 1.00 47.22 102 ILE A CA 1
ATOM 824 C C . ILE A 1 102 ? 6.466 1.106 20.149 1.00 47.22 102 ILE A C 1
ATOM 826 O O . ILE A 1 102 ? 5.745 0.162 20.459 1.00 47.22 102 ILE A O 1
ATOM 830 N N . SER A 1 103 ? 7.233 1.775 21.017 1.00 41.31 103 SER A N 1
ATOM 831 C CA . SER A 1 103 ? 7.121 1.639 22.470 1.00 41.31 103 SER A CA 1
ATOM 832 C C . SER A 1 103 ? 5.639 1.633 22.807 1.00 41.31 103 SER A C 1
ATOM 834 O O . SER A 1 103 ? 4.989 2.677 22.735 1.00 41.31 103 SER A O 1
ATOM 836 N N . ARG A 1 104 ? 5.074 0.438 23.035 1.00 49.28 104 ARG A N 1
ATOM 837 C CA . ARG A 1 104 ? 3.655 0.303 23.322 1.00 49.28 104 ARG A CA 1
ATOM 838 C C . ARG A 1 104 ? 3.484 1.123 24.588 1.00 49.28 104 ARG A C 1
ATOM 840 O O . ARG A 1 104 ? 4.122 0.780 25.591 1.00 49.28 104 ARG A O 1
ATOM 847 N N . PRO A 1 105 ? 2.663 2.185 24.598 1.00 46.09 105 PRO A N 1
ATOM 848 C CA . PRO A 1 105 ? 2.162 2.642 25.873 1.00 46.09 105 PRO A CA 1
ATOM 849 C C . PRO A 1 105 ? 1.595 1.378 26.521 1.00 46.09 105 PRO A C 1
ATOM 851 O O . PRO A 1 105 ? 0.782 0.687 25.901 1.00 46.09 105 PRO A O 1
ATOM 854 N N . LYS A 1 106 ? 2.069 1.011 27.718 1.00 53.69 106 LYS A N 1
ATOM 855 C CA . LYS A 1 106 ? 1.646 -0.209 28.436 1.00 53.69 106 LYS A CA 1
ATOM 856 C C . LYS A 1 106 ? 0.128 -0.236 28.737 1.00 53.69 106 LYS A C 1
ATOM 858 O O . LYS A 1 106 ? -0.341 -1.103 29.460 1.00 53.69 106 LYS A O 1
ATOM 863 N N . THR A 1 107 ? -0.625 0.724 28.205 1.00 59.81 107 THR A N 1
ATOM 864 C CA . THR A 1 107 ? -2.034 1.028 28.416 1.00 59.81 107 THR A CA 1
ATOM 865 C C . THR A 1 107 ? -2.972 0.544 27.307 1.00 59.81 107 THR A C 1
ATOM 867 O O . THR A 1 107 ? -4.176 0.584 27.534 1.00 59.81 107 THR A O 1
ATOM 870 N N . PHE A 1 108 ? -2.489 0.074 26.145 1.00 64.06 108 PHE A N 1
ATOM 871 C CA . PHE A 1 108 ? -3.378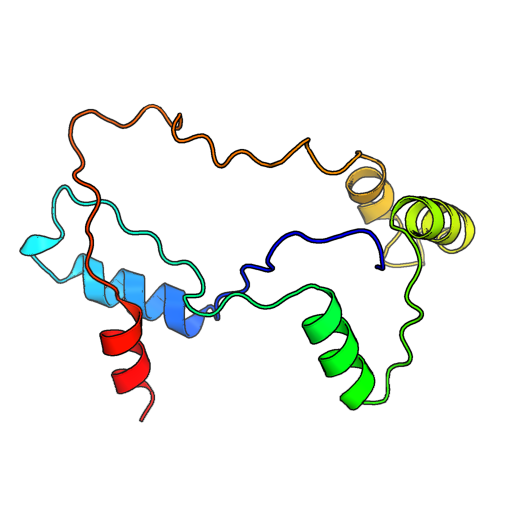 -0.377 25.058 1.00 64.06 108 PHE A CA 1
ATOM 872 C C . PHE A 1 108 ? -3.348 -1.891 24.819 1.00 64.06 108 PHE A C 1
ATOM 874 O O . PHE A 1 108 ? -2.286 -2.494 24.664 1.00 64.06 108 PHE A O 1
ATOM 881 N N . THR A 1 109 ? -4.533 -2.500 24.719 1.00 76.38 109 THR A N 1
ATOM 882 C CA . THR A 1 109 ? -4.700 -3.917 24.348 1.00 76.38 109 THR A CA 1
ATOM 883 C C . THR A 1 109 ? -4.954 -4.042 22.844 1.00 76.38 109 THR A C 1
ATOM 885 O O . THR A 1 109 ? -5.868 -3.406 22.319 1.00 76.38 109 THR A O 1
ATOM 888 N N . LEU A 1 110 ? -4.176 -4.866 22.131 1.00 72.25 110 LEU A N 1
ATOM 889 C CA . LEU A 1 110 ? -4.417 -5.124 20.706 1.00 72.25 110 LEU A CA 1
ATOM 890 C C . LEU A 1 110 ? -5.744 -5.874 20.531 1.00 72.25 110 LEU A C 1
ATOM 892 O O . LEU A 1 110 ? -5.931 -6.970 21.064 1.00 72.25 110 LEU A O 1
ATOM 896 N N . ALA A 1 111 ? -6.670 -5.285 19.781 1.00 74.06 111 ALA A N 1
ATOM 897 C CA . ALA A 1 111 ? -7.946 -5.909 19.489 1.00 74.06 111 ALA A CA 1
ATOM 898 C C . ALA A 1 111 ? -7.793 -6.968 18.388 1.00 74.06 111 ALA A C 1
ATOM 900 O O . ALA A 1 111 ? -7.232 -6.704 17.330 1.00 74.06 111 ALA A O 1
ATOM 901 N N . LYS A 1 112 ? -8.366 -8.159 18.607 1.00 61.84 112 LYS A N 1
ATOM 902 C CA . LYS 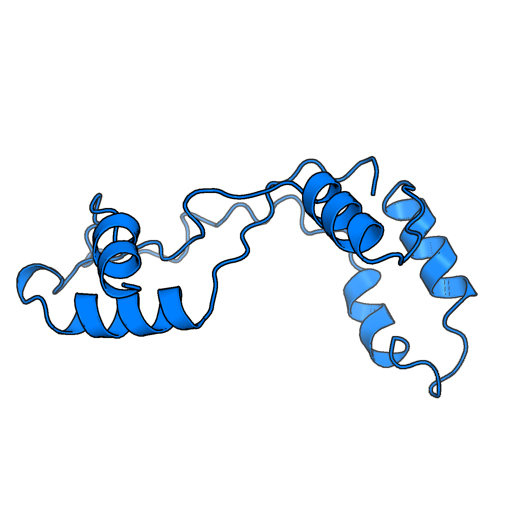A 1 112 ? -8.458 -9.226 17.590 1.00 61.84 112 LYS A CA 1
ATOM 903 C C . LYS A 1 112 ? -9.632 -9.046 16.615 1.00 61.84 112 LYS A C 1
ATOM 905 O O . LYS A 1 112 ? -9.822 -9.872 15.730 1.00 61.84 112 LYS A O 1
ATOM 910 N N . LYS A 1 113 ? -10.466 -8.018 16.806 1.00 62.03 113 LYS A N 1
ATOM 911 C CA . LYS A 1 113 ? -11.681 -7.810 16.010 1.00 62.03 113 LYS A CA 1
ATOM 912 C C . LYS A 1 113 ? -11.306 -7.258 14.634 1.00 62.03 113 LYS A C 1
ATOM 914 O O . LYS A 1 113 ? -10.795 -6.144 14.548 1.00 62.03 113 LYS A O 1
ATOM 919 N N . SER A 1 114 ? -11.602 -8.020 13.581 1.00 64.38 114 SER A N 1
ATOM 920 C CA . SER A 1 114 ? -11.588 -7.508 12.209 1.00 64.38 114 SER A CA 1
ATOM 921 C C . SER A 1 114 ? -12.699 -6.470 12.057 1.00 64.38 114 SER A C 1
ATOM 923 O O . SER A 1 114 ? -13.866 -6.747 12.343 1.00 64.38 114 SER A O 1
ATOM 925 N N . VAL A 1 115 ? -12.334 -5.253 11.657 1.00 71.94 115 VAL A N 1
ATOM 926 C CA . VAL A 1 115 ? -13.293 -4.171 11.370 1.00 71.94 115 VAL A CA 1
ATOM 927 C C . VAL A 1 115 ? -13.854 -4.305 9.953 1.00 71.94 115 VAL A C 1
ATOM 929 O O . VAL A 1 115 ? -14.955 -3.831 9.672 1.00 71.94 115 VAL A O 1
ATOM 932 N N . TYR A 1 116 ? -13.139 -5.035 9.093 1.00 69.38 116 TYR A N 1
ATOM 933 C CA . TYR A 1 116 ? -13.453 -5.199 7.683 1.00 69.38 116 TYR A CA 1
ATOM 934 C C . TYR A 1 116 ? -14.851 -5.746 7.434 1.00 69.38 116 TYR A C 1
ATOM 936 O O . TYR A 1 116 ? -15.634 -5.082 6.771 1.00 69.38 116 TYR A O 1
ATOM 944 N N . ASP A 1 117 ? -15.224 -6.873 8.042 1.00 67.25 117 ASP A N 1
ATOM 945 C CA . ASP A 1 117 ? -16.527 -7.498 7.775 1.00 67.25 117 ASP A CA 1
ATOM 946 C C . ASP A 1 117 ? -17.706 -6.616 8.196 1.00 67.25 117 ASP A C 1
ATOM 948 O O . ASP A 1 117 ? -18.821 -6.793 7.712 1.00 67.25 117 ASP A O 1
ATOM 952 N N . THR A 1 118 ? -17.485 -5.700 9.142 1.00 70.88 118 THR A N 1
ATOM 953 C CA . THR A 1 118 ? -18.522 -4.775 9.615 1.00 70.88 118 THR A CA 1
ATOM 954 C C . THR A 1 118 ? -18.670 -3.588 8.672 1.00 70.88 118 THR A C 1
ATOM 956 O O . THR A 1 118 ? -19.790 -3.191 8.380 1.00 70.88 118 THR A O 1
ATOM 959 N N . VAL A 1 119 ? -17.555 -3.043 8.182 1.00 71.25 119 VAL A N 1
ATOM 960 C CA . VAL A 1 119 ? -17.542 -1.871 7.295 1.00 71.25 119 VAL A CA 1
ATOM 961 C C . VAL A 1 119 ? -17.827 -2.256 5.841 1.00 71.25 119 VAL A C 1
ATOM 963 O O . VAL A 1 119 ? -18.551 -1.545 5.158 1.00 71.25 119 VAL A O 1
ATOM 966 N N . ALA A 1 120 ? -17.360 -3.418 5.376 1.00 64.06 120 ALA A N 1
ATOM 967 C CA . ALA A 1 120 ? -17.668 -3.942 4.044 1.00 64.06 120 ALA A CA 1
ATOM 968 C C . ALA A 1 120 ? -19.179 -4.149 3.833 1.00 64.06 120 ALA A C 1
ATOM 970 O O . ALA A 1 120 ? -19.675 -3.906 2.742 1.00 64.06 120 ALA A O 1
ATOM 971 N N . ARG A 1 121 ? -19.918 -4.512 4.892 1.00 60.97 121 ARG A N 1
ATOM 972 C CA . ARG A 1 121 ? -21.389 -4.634 4.888 1.00 60.97 121 ARG A CA 1
ATOM 973 C C . ARG A 1 121 ? -22.144 -3.299 4.899 1.00 60.97 121 ARG A C 1
ATOM 975 O O . ARG A 1 121 ? -23.357 -3.305 4.764 1.00 60.97 121 ARG A O 1
ATOM 982 N N . MET A 1 122 ? -21.462 -2.170 5.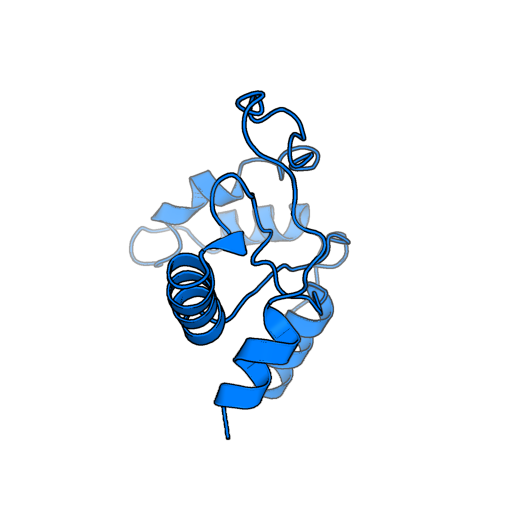102 1.00 64.12 122 MET A N 1
ATOM 983 C CA . MET A 1 122 ? -22.058 -0.826 5.014 1.00 64.12 122 MET A CA 1
ATOM 984 C C . MET A 1 122 ? -21.961 -0.238 3.597 1.00 64.12 122 MET A C 1
ATOM 986 O O . MET A 1 122 ? -22.326 0.917 3.395 1.00 64.12 122 MET A O 1
ATOM 990 N N . ARG A 1 123 ? -21.400 -0.998 2.644 1.00 57.41 123 ARG A N 1
ATOM 991 C CA . ARG A 1 123 ? -21.138 -0.571 1.264 1.00 57.41 123 ARG A CA 1
ATOM 992 C C . ARG A 1 123 ? -22.278 -0.912 0.289 1.00 57.41 123 ARG A C 1
ATOM 994 O O . ARG A 1 123 ? -22.163 -0.541 -0.877 1.00 57.41 123 ARG A O 1
ATOM 1001 N N . ASP A 1 124 ? -23.330 -1.567 0.782 1.00 44.72 124 ASP A N 1
ATOM 1002 C CA . ASP A 1 124 ? -24.583 -1.889 0.080 1.00 44.72 124 ASP A CA 1
ATOM 1003 C C . ASP A 1 124 ? -25.693 -0.898 0.474 1.00 44.72 124 ASP A C 1
ATOM 1005 O O . ASP A 1 124 ? -26.512 -0.546 -0.406 1.00 44.72 124 ASP A O 1
#

Foldseek 3Di:
DVPDPDWAWDDDPLQVVLLVVVLVPDPVNPQADEDSTDPDTHDPVVVQVVVVVVVDDDDDDDLVVVLVVLPVVPDDPVPVCVVVNVVSPDDDPPPPPVPPPPVPPPRHDYDPDDSCVVSVVVPD

Secondary structure (DSSP, 8-state):
--S--SEE----HHHHHHHHHHHHT-GGGTTEE-----SS-EEHHHHHHHHHHTT-------HHHHHHHHHHH--STTSTTGGGHHHHHS---S-----TTS---TT-EEP---SHHHHHTT--

pLDDT: mean 79.97, std 17.05, range [36.09, 97.25]